Protein AF-A0A2A2UR33-F1 (afdb_monomer)

Structure (mmCIF, N/CA/C/O backbone):
data_AF-A0A2A2UR33-F1
#
_entry.id   AF-A0A2A2UR33-F1
#
loop_
_atom_site.group_PDB
_atom_site.id
_atom_site.type_symbol
_atom_site.label_atom_id
_atom_site.label_alt_id
_atom_site.label_comp_id
_atom_site.label_asym_id
_atom_site.label_entity_id
_atom_site.label_seq_id
_atom_site.pdbx_PDB_ins_code
_atom_site.Cartn_x
_atom_site.Cartn_y
_atom_site.Cartn_z
_atom_site.occupancy
_atom_site.B_iso_or_equiv
_atom_site.auth_seq_id
_atom_site.auth_comp_id
_atom_site.auth_asym_id
_atom_site.auth_atom_id
_atom_site.pdbx_PDB_model_num
ATOM 1 N N . LEU A 1 1 ? 13.670 5.018 -16.958 1.00 80.62 1 LEU A N 1
ATOM 2 C CA . LEU A 1 1 ? 13.514 3.815 -16.107 1.00 80.62 1 LEU A CA 1
ATOM 3 C C . LEU A 1 1 ? 12.288 3.050 -16.593 1.00 80.62 1 LEU A C 1
ATOM 5 O O . LEU A 1 1 ? 11.359 3.692 -17.064 1.00 80.62 1 LEU A O 1
ATOM 9 N N . HIS A 1 2 ? 12.288 1.724 -16.533 1.00 86.56 2 HIS A N 1
ATOM 10 C CA . HIS A 1 2 ? 11.139 0.893 -16.895 1.00 86.56 2 HIS A CA 1
ATOM 11 C C . HIS A 1 2 ? 10.590 0.179 -15.663 1.00 86.56 2 HIS A C 1
ATOM 13 O O . HIS A 1 2 ? 11.334 -0.049 -14.711 1.00 86.56 2 HIS A O 1
ATOM 19 N N . LYS A 1 3 ? 9.293 -0.139 -15.679 1.00 87.12 3 LYS A N 1
ATOM 20 C CA . LYS A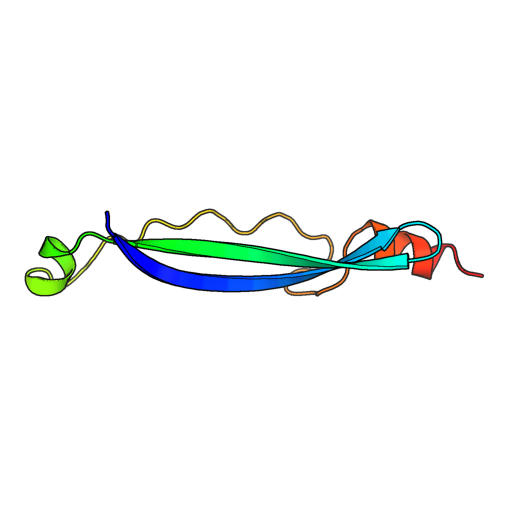 1 3 ? 8.650 -0.932 -14.630 1.00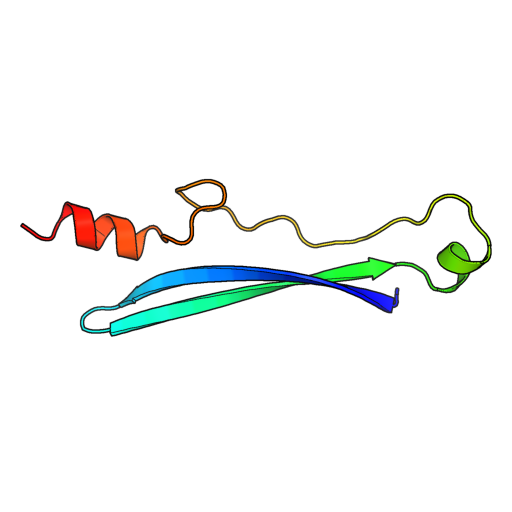 87.12 3 LYS A CA 1
ATOM 21 C C . LYS A 1 3 ? 9.187 -2.363 -14.713 1.00 87.12 3 LYS A C 1
ATOM 23 O O . LYS A 1 3 ? 8.959 -3.022 -15.725 1.00 87.12 3 LYS A O 1
ATOM 28 N N . MET A 1 4 ? 9.892 -2.809 -13.675 1.00 88.94 4 MET A N 1
ATOM 29 C CA . MET A 1 4 ? 10.376 -4.194 -13.562 1.00 88.94 4 MET A CA 1
ATOM 30 C C . MET A 1 4 ? 9.391 -5.079 -12.789 1.00 88.94 4 MET A C 1
ATOM 32 O O . MET A 1 4 ? 9.360 -6.289 -12.959 1.00 88.94 4 MET A O 1
ATOM 36 N N . GLY A 1 5 ? 8.597 -4.467 -11.911 1.00 88.06 5 GLY A N 1
ATOM 37 C CA . GLY A 1 5 ? 7.651 -5.153 -11.042 1.00 88.06 5 GLY A CA 1
ATOM 38 C C . GLY A 1 5 ? 6.926 -4.163 -10.143 1.00 88.06 5 GLY A C 1
ATOM 39 O O . GLY A 1 5 ? 7.081 -2.949 -10.284 1.00 88.06 5 GLY A O 1
ATOM 40 N N . GLU A 1 6 ? 6.139 -4.671 -9.207 1.00 91.94 6 GLU A N 1
ATOM 41 C CA . GLU A 1 6 ? 5.418 -3.866 -8.225 1.00 91.94 6 GLU A CA 1
ATOM 42 C C . GLU A 1 6 ? 5.215 -4.646 -6.931 1.00 91.94 6 GLU A C 1
ATOM 44 O O . GLU A 1 6 ? 5.161 -5.872 -6.951 1.00 91.94 6 GLU A O 1
ATOM 49 N N . ASP A 1 7 ? 5.140 -3.933 -5.808 1.00 89.56 7 ASP A N 1
ATOM 50 C CA . ASP A 1 7 ? 4.601 -4.497 -4.570 1.00 89.56 7 ASP A CA 1
ATOM 51 C C . ASP A 1 7 ? 3.163 -4.020 -4.410 1.00 89.56 7 ASP A C 1
ATOM 53 O O . ASP A 1 7 ? 2.909 -2.813 -4.458 1.00 89.56 7 ASP A O 1
ATOM 57 N N . VAL A 1 8 ? 2.252 -4.957 -4.170 1.00 88.75 8 VAL A N 1
ATOM 58 C CA . VAL A 1 8 ? 0.847 -4.681 -3.869 1.00 88.75 8 VAL A CA 1
ATOM 59 C C . VAL A 1 8 ? 0.612 -4.944 -2.386 1.00 88.75 8 VAL A C 1
ATOM 61 O O . VAL A 1 8 ? 1.118 -5.918 -1.828 1.00 88.75 8 VAL A O 1
ATOM 64 N N . SER A 1 9 ? -0.111 -4.050 -1.718 1.00 87.88 9 SER A N 1
ATOM 65 C CA . SER A 1 9 ? -0.490 -4.227 -0.317 1.00 87.88 9 SER A CA 1
ATOM 66 C C . SER A 1 9 ? -1.888 -3.696 -0.059 1.00 87.88 9 SER A C 1
ATOM 68 O O . SER A 1 9 ? -2.189 -2.556 -0.405 1.00 87.88 9 SER A O 1
ATOM 70 N N . GLU A 1 10 ? -2.711 -4.500 0.596 1.00 88.75 10 GLU A N 1
ATOM 71 C CA . GLU A 1 10 ? -4.092 -4.156 0.914 1.00 88.75 10 GLU A CA 1
ATOM 72 C C . GLU A 1 10 ? -4.210 -3.558 2.319 1.00 88.75 10 GLU A C 1
ATOM 74 O O . GLU A 1 10 ? -3.516 -3.958 3.262 1.00 88.75 10 GLU A O 1
ATOM 79 N N . LYS A 1 11 ? -5.101 -2.577 2.458 1.00 87.69 11 LYS A N 1
ATOM 80 C CA . LYS A 1 11 ? -5.451 -1.927 3.719 1.00 87.69 11 LYS A CA 1
ATOM 81 C C . LYS A 1 11 ? -6.967 -1.837 3.838 1.00 87.69 11 LYS A C 1
ATOM 83 O O . LYS A 1 11 ? -7.638 -1.449 2.895 1.00 87.69 11 LYS A O 1
ATOM 88 N N . LEU A 1 12 ? -7.508 -2.164 5.000 1.00 86.88 12 LEU A N 1
ATOM 89 C CA . LEU A 1 12 ? -8.930 -2.073 5.290 1.00 86.88 12 LEU A CA 1
ATOM 90 C C . LEU A 1 12 ? -9.231 -0.739 5.963 1.00 86.88 12 LEU A C 1
ATOM 92 O O . LEU A 1 12 ? -8.753 -0.472 7.070 1.00 86.88 12 LEU A O 1
ATOM 96 N N . GLU A 1 13 ? -10.024 0.086 5.294 1.00 86.38 13 GLU A N 1
ATOM 97 C CA . GLU A 1 13 ? -10.550 1.348 5.798 1.00 86.38 13 GLU A CA 1
ATOM 98 C C . GLU A 1 13 ? -12.011 1.188 6.201 1.00 86.38 13 GLU A C 1
ATOM 100 O O . GLU A 1 13 ? -12.822 0.621 5.470 1.00 86.38 13 GLU A O 1
ATOM 105 N N . PHE A 1 14 ? -12.349 1.694 7.383 1.00 84.06 14 PHE A N 1
ATOM 106 C CA . PHE A 1 14 ? -13.733 1.793 7.809 1.00 84.06 14 PHE A CA 1
ATOM 107 C C . PHE A 1 14 ? -14.287 3.164 7.422 1.00 84.06 14 PHE A C 1
ATOM 109 O O . PHE A 1 14 ? -13.710 4.199 7.753 1.00 84.06 14 PHE A O 1
ATOM 116 N N . ILE A 1 15 ? -15.415 3.165 6.729 1.00 81.19 15 ILE A N 1
ATOM 117 C CA . ILE A 1 15 ? -16.252 4.336 6.483 1.00 81.19 15 ILE A CA 1
ATOM 118 C C . ILE A 1 15 ? -17.590 4.025 7.158 1.00 81.19 15 ILE A C 1
ATOM 120 O O . ILE A 1 15 ? -18.014 2.873 7.127 1.00 81.19 15 ILE A O 1
ATOM 124 N N . PRO A 1 16 ? -18.281 4.981 7.796 1.00 79.06 16 PRO A N 1
ATOM 125 C CA . PRO A 1 16 ? -19.558 4.687 8.438 1.00 79.06 16 PRO A CA 1
ATOM 126 C C .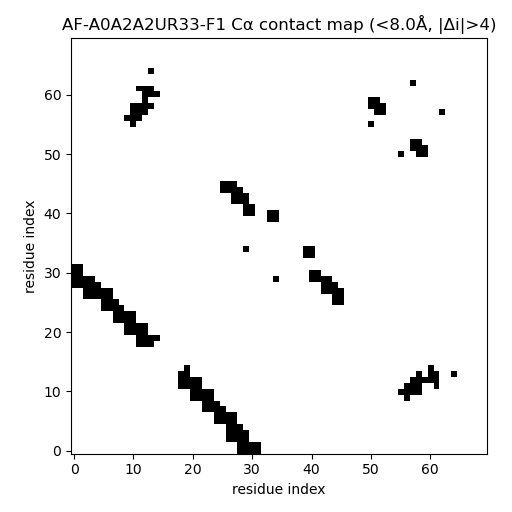 PRO A 1 16 ? -20.501 3.905 7.503 1.00 79.06 16 PRO A C 1
ATOM 128 O O . PRO A 1 16 ? -20.771 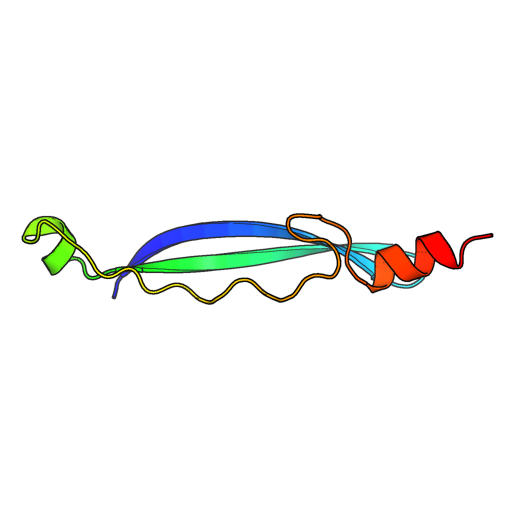4.340 6.385 1.00 79.06 16 PRO A O 1
ATOM 131 N N . ALA A 1 17 ? -20.945 2.731 7.967 1.00 82.00 17 ALA A N 1
ATOM 132 C CA . ALA A 1 17 ? -21.743 1.726 7.246 1.00 82.00 17 ALA A CA 1
ATOM 133 C C . ALA A 1 17 ? -21.045 0.891 6.144 1.00 82.00 17 ALA A C 1
ATOM 135 O O . ALA A 1 17 ? -21.708 0.052 5.535 1.00 82.00 17 ALA A O 1
ATOM 136 N N . GLN A 1 18 ? -19.743 1.059 5.875 1.00 86.06 18 GLN A N 1
ATOM 137 C CA . GLN A 1 18 ? -19.018 0.308 4.835 1.00 86.06 18 GLN A CA 1
ATOM 138 C C . GLN A 1 18 ? -17.553 0.031 5.207 1.00 86.06 18 GLN A C 1
ATOM 140 O O . GLN A 1 18 ? -16.838 0.892 5.708 1.00 86.06 18 GLN A O 1
ATOM 145 N N . VAL A 1 19 ? -17.053 -1.156 4.869 1.00 86.44 19 VAL A N 1
ATOM 146 C CA . VAL A 1 19 ? -15.609 -1.438 4.892 1.00 86.44 19 VAL A CA 1
ATOM 147 C C . VAL A 1 19 ? -15.092 -1.363 3.463 1.00 86.44 19 VAL A C 1
ATOM 149 O O . VAL A 1 19 ? -15.631 -2.022 2.575 1.00 86.44 19 VAL A O 1
ATOM 152 N N . LYS A 1 20 ? -14.054 -0.560 3.235 1.00 88.00 20 LYS A N 1
ATOM 153 C CA . LYS A 1 20 ? -13.377 -0.447 1.943 1.00 88.00 20 LYS A CA 1
ATOM 154 C C . LYS A 1 20 ? -12.000 -1.087 1.999 1.00 88.00 20 LYS A C 1
ATOM 156 O O . LYS A 1 20 ? -11.290 -0.987 2.997 1.00 88.00 20 LYS A O 1
ATOM 161 N N . VAL A 1 21 ? -11.616 -1.708 0.891 1.00 90.62 21 VAL A N 1
ATOM 162 C CA . VAL A 1 21 ? -10.252 -2.182 0.663 1.00 90.62 21 VAL A CA 1
ATOM 163 C C . VAL A 1 21 ? -9.519 -1.108 -0.135 1.00 90.62 21 VAL A C 1
ATOM 165 O O . VAL A 1 21 ? -9.922 -0.767 -1.244 1.00 90.62 21 VAL A O 1
ATOM 168 N N . ILE A 1 22 ? -8.460 -0.553 0.445 1.00 88.44 22 ILE A N 1
ATOM 169 C CA . ILE A 1 22 ? -7.509 0.331 -0.222 1.00 88.44 22 ILE A CA 1
ATOM 170 C C . ILE A 1 22 ? -6.310 -0.510 -0.641 1.00 88.44 22 ILE A C 1
ATOM 172 O O . ILE A 1 22 ? -5.532 -0.974 0.197 1.00 88.44 22 ILE A O 1
ATOM 176 N N . GLU A 1 23 ? -6.134 -0.664 -1.944 1.00 89.69 23 GLU A N 1
ATOM 177 C CA . GLU A 1 23 ? -4.952 -1.295 -2.511 1.00 89.69 23 GLU A CA 1
ATOM 178 C C . GLU A 1 23 ? -3.861 -0.247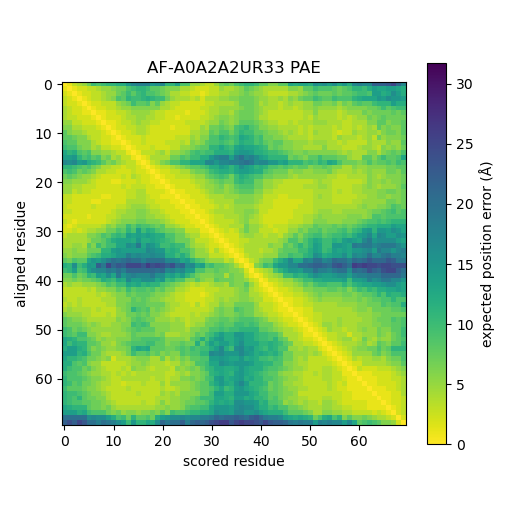 -2.764 1.00 89.69 23 GLU A C 1
ATOM 180 O O . GLU A 1 23 ? -4.049 0.724 -3.496 1.00 89.69 23 GLU A O 1
ATOM 185 N N . HIS A 1 24 ? -2.696 -0.439 -2.151 1.00 89.19 24 HIS A N 1
ATOM 186 C CA . HIS A 1 24 ? -1.508 0.362 -2.416 1.00 89.19 24 HIS A CA 1
ATOM 187 C C . HIS A 1 24 ? -0.574 -0.402 -3.347 1.00 89.19 24 HIS A C 1
ATOM 189 O O . HIS A 1 24 ? 0.066 -1.373 -2.934 1.00 89.19 24 HIS A O 1
ATOM 195 N N . VAL A 1 25 ? -0.450 0.094 -4.576 1.00 90.94 25 VAL A N 1
ATOM 196 C CA . VAL A 1 25 ? 0.473 -0.423 -5.587 1.00 90.94 25 VAL A CA 1
ATOM 197 C C . VAL A 1 25 ? 1.731 0.443 -5.602 1.00 90.94 25 VAL A C 1
ATOM 199 O O . VAL A 1 25 ? 1.665 1.654 -5.815 1.00 90.94 25 VAL A O 1
ATO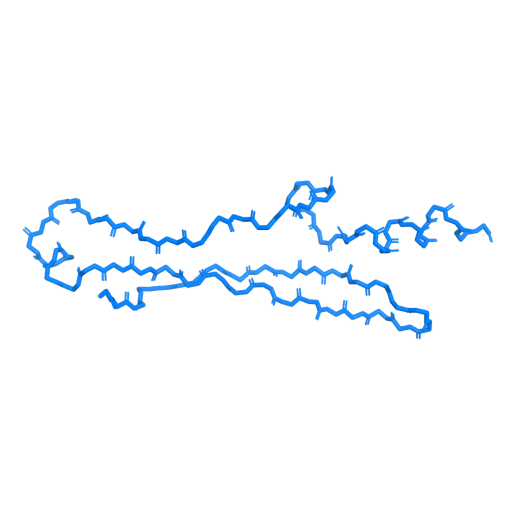M 202 N N . ARG A 1 26 ? 2.901 -0.166 -5.382 1.00 92.31 26 ARG A N 1
ATOM 203 C CA . ARG A 1 26 ? 4.209 0.510 -5.425 1.00 92.31 26 ARG A CA 1
ATOM 204 C C . ARG A 1 26 ? 5.084 -0.058 -6.546 1.00 92.31 26 ARG A C 1
ATOM 206 O O . ARG A 1 26 ? 5.818 -1.026 -6.306 1.00 92.31 26 ARG A O 1
ATOM 213 N N . PRO A 1 27 ? 5.067 0.548 -7.746 1.00 91.44 27 PRO A N 1
ATOM 214 C CA . PRO A 1 27 ? 5.894 0.110 -8.863 1.00 91.44 27 PRO A CA 1
ATOM 215 C C . PRO A 1 27 ? 7.392 0.252 -8.566 1.00 91.44 27 PRO A C 1
ATOM 217 O O . PRO A 1 27 ? 7.843 1.254 -8.005 1.00 91.44 27 PRO A O 1
ATOM 220 N N . LYS A 1 28 ? 8.161 -0.755 -8.974 1.00 92.12 28 LYS A N 1
ATOM 221 C CA . LYS A 1 28 ? 9.624 -0.791 -8.943 1.00 92.12 28 LYS A CA 1
ATOM 222 C C . LYS A 1 28 ? 10.149 -0.452 -10.332 1.00 92.12 28 LYS A C 1
ATOM 224 O O . LYS A 1 28 ? 9.770 -1.084 -11.321 1.00 92.12 28 LYS A O 1
ATOM 229 N N . TYR A 1 29 ? 11.033 0.534 -10.393 1.00 90.00 29 TYR A N 1
ATOM 230 C CA . TYR A 1 29 ? 11.606 1.044 -11.627 1.00 90.00 29 TYR A CA 1
ATOM 231 C C . TYR A 1 29 ? 13.108 0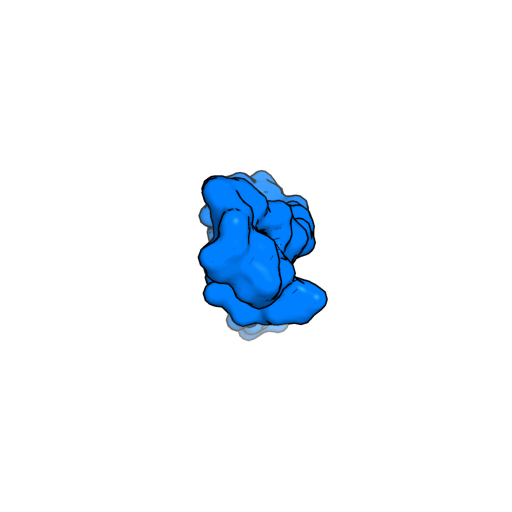.791 -11.689 1.00 90.00 29 TYR A C 1
ATOM 233 O O . TYR A 1 29 ? 13.825 1.059 -10.730 1.00 90.00 29 TYR A O 1
ATOM 241 N N . SER A 1 30 ? 13.594 0.353 -12.843 1.00 89.38 30 SER A N 1
ATOM 242 C CA . SER A 1 30 ? 15.012 0.057 -13.078 1.00 89.38 30 SER A CA 1
ATOM 243 C C . SER A 1 30 ? 15.448 0.495 -14.481 1.00 89.38 30 SER A C 1
ATOM 245 O O . SER A 1 30 ? 14.630 0.841 -15.345 1.00 89.38 30 SER A O 1
ATOM 247 N N . CYS A 1 31 ? 16.752 0.533 -14.751 1.00 86.88 31 CYS A N 1
ATOM 248 C CA . CYS A 1 31 ? 17.273 0.825 -16.087 1.00 86.88 31 CYS A CA 1
ATOM 249 C C . CYS A 1 31 ? 17.428 -0.464 -16.914 1.00 86.88 31 CYS A C 1
ATOM 251 O O . CYS A 1 31 ? 18.181 -1.351 -16.526 1.00 86.88 31 CYS A O 1
ATOM 253 N N . ARG A 1 32 ? 16.786 -0.535 -18.094 1.00 84.25 32 ARG A N 1
ATOM 254 C CA . ARG A 1 32 ? 16.859 -1.700 -19.009 1.00 84.25 32 ARG A CA 1
ATOM 255 C C . ARG A 1 32 ? 18.274 -2.023 -19.483 1.00 84.25 32 ARG A C 1
ATOM 257 O O . ARG A 1 32 ? 18.573 -3.173 -19.778 1.00 84.25 32 ARG A O 1
ATOM 264 N N . HIS A 1 33 ? 19.113 -1.000 -19.641 1.00 82.56 33 HIS A N 1
ATOM 265 C CA . HIS A 1 33 ? 20.491 -1.185 -20.084 1.00 82.56 33 HIS A CA 1
ATOM 266 C C . HIS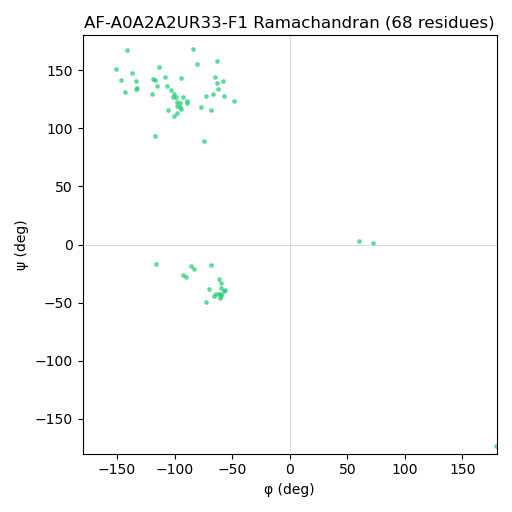 A 1 33 ? 21.326 -1.795 -18.954 1.00 82.56 33 HIS A C 1
ATOM 268 O O . HIS A 1 33 ? 21.944 -2.832 -19.154 1.00 82.56 33 HIS A O 1
ATOM 274 N N . CYS A 1 34 ? 21.238 -1.216 -17.753 1.00 81.62 34 CYS A N 1
ATOM 275 C CA . CYS A 1 34 ? 21.933 -1.688 -16.557 1.00 81.62 34 CYS A CA 1
ATOM 276 C C . CYS A 1 34 ? 21.556 -3.127 -16.180 1.00 81.62 34 CYS A C 1
ATOM 278 O O . CYS A 1 34 ? 22.429 -3.889 -15.792 1.00 81.62 34 CYS A O 1
ATOM 280 N N . GLU A 1 35 ? 20.294 -3.536 -16.347 1.00 78.50 35 GLU A N 1
ATOM 281 C CA . GLU A 1 35 ? 19.880 -4.933 -16.121 1.00 78.50 35 GLU A CA 1
ATOM 282 C C . GLU A 1 35 ? 20.570 -5.946 -17.031 1.00 78.50 35 GLU A C 1
ATOM 284 O O . GLU A 1 35 ? 20.750 -7.094 -16.639 1.00 78.50 35 GLU 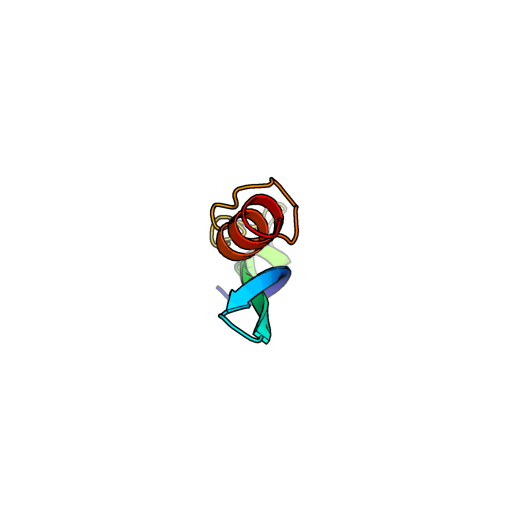A O 1
ATOM 289 N N . LYS A 1 36 ? 20.948 -5.538 -18.245 1.00 77.19 36 LYS A N 1
ATOM 290 C CA . LYS A 1 36 ? 21.589 -6.427 -19.219 1.00 77.19 36 LYS A CA 1
ATOM 291 C C . LYS A 1 36 ? 23.110 -6.431 -19.113 1.00 77.19 36 LYS A C 1
ATOM 293 O O . LYS A 1 36 ? 23.727 -7.416 -19.502 1.00 77.19 36 LYS A O 1
ATOM 298 N N . THR A 1 37 ? 23.712 -5.334 -18.653 1.00 75.94 37 THR A N 1
ATOM 299 C CA . THR A 1 37 ? 25.168 -5.123 -18.717 1.00 75.94 37 THR A CA 1
ATOM 300 C C . THR A 1 37 ? 25.858 -5.030 -17.361 1.00 75.94 37 THR A C 1
ATOM 302 O O . THR A 1 37 ? 27.078 -5.166 -17.313 1.00 75.94 37 THR A O 1
ATOM 305 N N . GLN A 1 38 ? 25.135 -4.803 -16.259 1.00 72.19 38 GLN A N 1
ATOM 306 C CA . GLN A 1 38 ? 25.736 -4.554 -14.946 1.00 72.19 38 GLN A CA 1
ATOM 307 C C . GLN A 1 38 ? 25.343 -5.612 -13.910 1.00 72.19 38 GLN A C 1
ATOM 309 O O . GLN A 1 38 ? 24.198 -6.042 -13.826 1.00 72.19 38 GLN A O 1
ATOM 314 N N . THR A 1 39 ? 26.293 -5.968 -13.040 1.00 67.44 39 THR A N 1
ATOM 315 C CA . THR A 1 39 ? 26.084 -6.890 -11.906 1.00 67.44 39 THR A CA 1
ATOM 316 C C . THR A 1 39 ? 25.178 -6.299 -10.814 1.00 67.44 39 THR A C 1
ATOM 318 O O . THR A 1 39 ? 24.666 -7.029 -9.970 1.00 67.44 39 THR A O 1
ATOM 321 N N . ARG A 1 40 ? 24.985 -4.970 -10.797 1.00 70.69 40 ARG A N 1
ATOM 322 C CA . ARG A 1 40 ? 24.089 -4.254 -9.875 1.00 70.69 40 ARG A CA 1
ATOM 323 C C . ARG A 1 40 ? 23.233 -3.253 -10.636 1.00 70.69 40 ARG A C 1
ATOM 325 O O . ARG A 1 40 ? 23.747 -2.462 -11.421 1.00 70.69 40 ARG A O 1
ATOM 332 N N . VAL A 1 41 ? 21.941 -3.259 -10.333 1.00 79.12 41 VAL A N 1
ATOM 333 C CA . VAL A 1 41 ? 20.938 -2.377 -10.929 1.00 79.12 41 VAL A CA 1
ATOM 334 C C . VAL A 1 41 ? 20.312 -1.558 -9.816 1.00 79.12 41 VAL A C 1
ATOM 336 O O . VAL A 1 41 ? 19.882 -2.105 -8.802 1.00 79.12 41 VAL A O 1
ATOM 339 N N . GLU A 1 42 ? 20.259 -0.243 -9.994 1.00 82.81 42 GLU A N 1
ATOM 340 C CA . GLU A 1 42 ? 19.572 0.621 -9.044 1.00 82.81 42 GLU A CA 1
ATOM 341 C C . GLU A 1 42 ? 18.055 0.529 -9.258 1.00 82.81 42 GLU A C 1
ATOM 343 O O . GLU A 1 42 ? 17.539 0.861 -10.330 1.00 82.81 42 GLU A O 1
ATOM 348 N N . ILE A 1 43 ? 17.346 0.063 -8.228 1.00 86.88 43 ILE A N 1
ATOM 349 C CA . ILE A 1 43 ? 15.887 -0.040 -8.217 1.00 86.88 43 ILE A CA 1
ATOM 350 C C . ILE A 1 43 ? 15.333 1.179 -7.485 1.00 86.88 43 ILE A C 1
ATOM 352 O O . ILE A 1 43 ? 15.593 1.384 -6.300 1.00 86.88 43 ILE A O 1
ATOM 356 N N . LYS A 1 44 ? 14.536 1.982 -8.185 1.00 88.81 44 LYS A N 1
ATOM 357 C CA . LYS A 1 44 ? 13.781 3.093 -7.607 1.00 88.81 44 LYS A CA 1
ATOM 358 C C . LYS A 1 44 ? 12.366 2.618 -7.284 1.00 88.81 44 LYS A C 1
ATOM 360 O O . LYS A 1 44 ? 11.637 2.183 -8.173 1.00 88.81 44 LYS A O 1
ATOM 365 N N . GLN A 1 45 ? 11.971 2.717 -6.021 1.00 90.06 45 GLN A N 1
ATOM 366 C CA . GLN A 1 45 ? 10.614 2.433 -5.554 1.00 90.06 45 GLN A CA 1
ATOM 367 C C . GLN A 1 45 ? 10.184 3.517 -4.560 1.00 90.06 45 GLN A C 1
ATOM 369 O O . GLN A 1 45 ? 11.018 4.048 -3.826 1.00 90.06 45 GLN A O 1
ATOM 374 N N . ALA A 1 46 ? 8.889 3.840 -4.529 1.00 88.56 46 ALA A N 1
ATOM 375 C CA . ALA A 1 46 ? 8.326 4.703 -3.495 1.00 88.56 46 ALA A CA 1
ATOM 376 C C . ALA A 1 46 ? 8.425 4.039 -2.102 1.00 88.56 46 ALA A C 1
ATOM 378 O O . ALA A 1 46 ? 8.258 2.815 -2.002 1.00 88.56 46 ALA A O 1
ATOM 379 N N . PRO A 1 47 ? 8.667 4.818 -1.030 1.00 85.81 47 PRO A N 1
ATOM 380 C CA . PRO A 1 47 ? 8.692 4.291 0.329 1.00 85.81 47 PRO A CA 1
ATOM 381 C C . PRO A 1 47 ? 7.325 3.727 0.734 1.00 85.81 47 PRO A C 1
ATOM 383 O O . PRO A 1 47 ? 6.285 4.074 0.171 1.00 85.81 47 PRO A O 1
ATOM 386 N N . VAL A 1 48 ? 7.331 2.833 1.722 1.00 85.31 48 VAL A N 1
ATOM 387 C CA . VAL A 1 48 ? 6.099 2.254 2.269 1.00 85.31 48 VAL A CA 1
ATOM 388 C C . VAL A 1 48 ? 5.302 3.357 2.980 1.00 85.31 48 VAL A C 1
ATOM 390 O O . VAL A 1 48 ? 5.881 4.050 3.820 1.00 85.31 48 VAL A O 1
ATOM 393 N N . PRO A 1 49 ? 3.998 3.524 2.688 1.00 82.44 49 PRO A N 1
ATOM 394 C CA . PRO A 1 49 ? 3.153 4.455 3.425 1.00 82.44 49 PRO A CA 1
ATOM 395 C C . PRO A 1 49 ? 3.129 4.111 4.922 1.00 82.44 49 PRO A C 1
ATOM 397 O O . PRO A 1 49 ? 3.082 2.925 5.270 1.00 82.44 49 PRO A O 1
ATOM 400 N N . PRO A 1 50 ? 3.141 5.109 5.821 1.00 80.81 50 PRO A N 1
ATOM 401 C CA . PRO A 1 50 ? 3.070 4.857 7.253 1.00 80.81 50 PRO A CA 1
ATOM 402 C C . PRO A 1 50 ? 1.744 4.172 7.603 1.00 80.81 50 PRO A C 1
ATOM 404 O O . PRO A 1 50 ? 0.677 4.589 7.154 1.00 80.81 50 PRO A O 1
ATOM 407 N N . SER A 1 51 ? 1.803 3.114 8.414 1.00 82.88 51 SER A N 1
ATOM 408 C CA . SER A 1 51 ? 0.613 2.406 8.892 1.00 82.88 51 SER A CA 1
ATOM 409 C C . SER A 1 51 ? 0.689 2.132 10.395 1.00 82.88 51 SER A C 1
ATOM 411 O O . SER A 1 51 ? 1.765 1.744 10.852 1.00 82.88 51 SER A O 1
ATOM 413 N N . PRO A 1 52 ? -0.427 2.249 11.147 1.00 82.56 52 PRO A N 1
ATOM 414 C CA . PRO A 1 52 ? -0.436 2.072 12.604 1.00 82.56 52 PRO A CA 1
ATOM 415 C C . PRO A 1 52 ? 0.089 0.708 13.059 1.00 82.56 52 PRO A C 1
ATOM 417 O O . PRO A 1 52 ? 0.827 0.617 14.032 1.00 82.56 52 PRO A O 1
ATOM 420 N N . VAL A 1 53 ? -0.264 -0.350 12.323 1.00 82.00 53 VAL A N 1
ATOM 421 C CA . VAL A 1 53 ? 0.269 -1.698 12.533 1.00 82.00 53 VAL A CA 1
ATOM 422 C C . VAL A 1 53 ? 1.260 -2.006 11.409 1.00 82.00 53 VAL A C 1
ATOM 424 O O . VAL A 1 53 ? 0.848 -2.082 10.243 1.00 82.00 53 VAL A O 1
ATOM 427 N N . PRO A 1 54 ? 2.558 -2.194 11.709 1.00 76.12 54 PRO A N 1
ATOM 428 C CA . PRO A 1 54 ? 3.548 -2.592 10.714 1.00 76.12 54 PRO A CA 1
ATOM 429 C C . PRO A 1 54 ? 3.135 -3.903 10.041 1.00 76.12 54 PRO A C 1
ATOM 431 O O . PRO A 1 54 ? 2.837 -4.880 10.721 1.00 76.12 54 PRO A O 1
ATOM 434 N N . LYS A 1 55 ? 3.100 -3.924 8.702 1.00 76.06 55 LYS A N 1
ATOM 435 C CA . LYS A 1 55 ? 2.637 -5.066 7.880 1.00 76.06 55 LYS A CA 1
ATOM 436 C C . LYS A 1 55 ? 1.176 -5.504 8.109 1.00 76.06 55 LYS A C 1
ATOM 438 O O . LYS A 1 55 ? 0.741 -6.462 7.482 1.00 76.06 55 LYS A O 1
ATOM 443 N N . GLY A 1 56 ? 0.410 -4.813 8.954 1.00 79.75 56 GLY A N 1
ATOM 444 C CA . GLY A 1 56 ? -0.998 -5.120 9.199 1.00 79.75 56 GLY A CA 1
ATOM 445 C C . GLY A 1 56 ? -1.914 -4.562 8.112 1.00 79.75 56 GLY A C 1
ATOM 446 O O . GLY A 1 56 ? -1.580 -3.574 7.456 1.00 79.75 56 GLY A O 1
ATOM 447 N N . ILE A 1 57 ? -3.088 -5.169 7.948 1.00 84.12 57 ILE A N 1
ATOM 448 C CA . ILE A 1 57 ? -4.123 -4.697 7.014 1.00 84.12 57 ILE A CA 1
ATOM 449 C C . ILE A 1 57 ? -4.991 -3.584 7.614 1.00 84.12 57 ILE A C 1
ATOM 451 O O . ILE A 1 57 ? -5.598 -2.818 6.880 1.00 84.12 57 ILE A O 1
ATOM 455 N N . ALA A 1 58 ? -5.047 -3.453 8.939 1.00 82.44 58 ALA A N 1
ATOM 456 C CA . ALA A 1 58 ? -5.912 -2.477 9.594 1.00 82.44 58 ALA A CA 1
ATOM 457 C C . ALA A 1 58 ? -5.391 -1.037 9.431 1.00 82.44 58 ALA A C 1
ATOM 459 O O . ALA A 1 58 ? -4.235 -0.733 9.745 1.00 82.44 58 ALA A O 1
ATOM 460 N N . THR A 1 59 ? -6.261 -0.141 8.963 1.00 85.56 59 THR A N 1
ATOM 461 C CA . THR A 1 59 ? -6.026 1.310 9.007 1.00 85.56 59 THR A CA 1
ATOM 462 C C . THR A 1 59 ? -6.435 1.893 10.357 1.00 85.56 59 THR A C 1
ATOM 464 O O . THR A 1 59 ? -7.123 1.248 11.150 1.00 85.56 59 THR A O 1
ATOM 467 N N . ALA A 1 60 ? -6.044 3.145 10.608 1.00 85.88 60 ALA A N 1
ATOM 468 C CA . ALA A 1 60 ? -6.426 3.864 11.821 1.00 85.88 60 ALA A CA 1
ATOM 469 C C . ALA A 1 60 ? -7.952 3.929 12.004 1.00 85.88 60 ALA A C 1
ATOM 471 O O . ALA A 1 60 ? -8.422 3.726 13.116 1.00 85.88 60 ALA A O 1
ATOM 472 N N . SER A 1 61 ? -8.709 4.128 10.916 1.00 84.19 61 SER A N 1
ATOM 473 C CA . SER A 1 61 ? -10.175 4.200 10.965 1.00 84.19 61 SER A CA 1
ATOM 474 C C . SER A 1 61 ? -10.812 2.878 11.413 1.00 84.19 61 SER A C 1
ATOM 476 O O . SER A 1 61 ? -11.709 2.845 12.258 1.00 84.19 61 SER A O 1
ATOM 478 N N . LEU A 1 62 ? -10.300 1.755 10.899 1.00 85.31 62 LEU A N 1
ATOM 479 C CA . LEU A 1 62 ? -10.780 0.435 11.305 1.00 85.31 62 LEU A CA 1
ATOM 480 C C . LEU A 1 62 ? -10.452 0.162 12.777 1.00 85.31 62 LEU A C 1
ATOM 482 O O . LEU A 1 62 ? -11.314 -0.294 13.524 1.00 85.31 62 LEU A O 1
ATOM 486 N N . LEU A 1 63 ? -9.232 0.488 13.211 1.00 85.94 63 LEU A N 1
ATOM 487 C CA . LEU A 1 63 ? -8.840 0.342 14.613 1.00 85.94 63 LEU A CA 1
ATOM 488 C C . LEU A 1 63 ? -9.694 1.213 15.537 1.00 85.94 63 LEU A C 1
ATOM 490 O O . LEU A 1 63 ? -10.139 0.718 16.569 1.00 85.94 63 LEU A O 1
ATOM 494 N N . SER A 1 64 ? -9.972 2.469 15.164 1.00 86.81 64 SER A N 1
ATOM 495 C CA . SER A 1 64 ? -10.854 3.328 15.957 1.00 86.81 64 SER A CA 1
ATOM 496 C C . SER A 1 64 ? -12.242 2.723 16.090 1.00 86.81 64 SER A C 1
ATOM 498 O O . SER A 1 64 ? -12.731 2.650 17.209 1.00 86.81 64 SER A O 1
ATOM 500 N N . GLN A 1 65 ? -12.822 2.200 15.002 1.00 86.38 65 GLN A N 1
ATOM 501 C CA . GLN A 1 65 ? -14.134 1.560 15.056 1.00 86.38 65 GLN A CA 1
ATOM 502 C C . GLN A 1 65 ? -14.141 0.359 16.004 1.00 86.38 65 GLN A C 1
ATOM 504 O O . GLN A 1 65 ? -15.054 0.250 16.812 1.00 86.38 65 GLN A O 1
ATOM 509 N N . ILE A 1 66 ? -13.137 -0.525 15.944 1.00 86.38 66 ILE A N 1
ATOM 510 C CA . ILE A 1 66 ? -13.053 -1.684 16.851 1.00 86.38 66 ILE A CA 1
ATOM 511 C C . ILE A 1 66 ? -12.980 -1.231 18.313 1.00 86.38 66 ILE A C 1
ATOM 513 O O . ILE A 1 66 ? -13.641 -1.814 19.164 1.00 86.38 66 ILE A O 1
ATOM 517 N N . ILE A 1 67 ? -12.193 -0.193 18.605 1.00 88.94 67 ILE A N 1
ATOM 518 C CA . ILE A 1 67 ? -12.013 0.312 19.972 1.00 88.94 67 ILE A CA 1
ATOM 519 C C . ILE A 1 67 ? -13.288 0.998 20.487 1.00 88.94 67 ILE A C 1
ATOM 521 O O . ILE A 1 67 ? -13.622 0.864 21.662 1.00 88.94 67 ILE A O 1
ATOM 525 N N . THR A 1 68 ? -13.999 1.741 19.633 1.00 87.62 68 THR A N 1
ATOM 526 C CA . THR A 1 68 ? -15.213 2.482 20.016 1.00 87.62 68 THR A CA 1
ATOM 527 C C . THR A 1 68 ? -16.487 1.648 19.961 1.00 87.62 68 THR A C 1
ATOM 529 O O . THR A 1 68 ? -17.494 2.044 20.544 1.00 87.62 68 THR A O 1
ATOM 532 N N . SER A 1 69 ? -16.471 0.525 19.243 1.00 76.88 69 SER A N 1
ATOM 533 C CA . SER A 1 69 ? -17.604 -0.389 19.129 1.00 76.88 69 SER A CA 1
ATOM 534 C C . SER A 1 69 ? -17.733 -1.180 20.429 1.00 76.88 69 SER A C 1
ATOM 536 O O . SER A 1 69 ? -17.122 -2.234 20.589 1.00 76.88 69 SER A O 1
ATOM 538 N N . LYS A 1 70 ? -18.501 -0.629 21.369 1.00 53.19 70 LYS A N 1
ATOM 539 C CA . LYS A 1 70 ? -18.888 -1.286 22.618 1.00 53.19 70 LYS A CA 1
ATOM 540 C C . LYS A 1 70 ? -20.194 -2.053 22.451 1.00 53.19 70 LYS A C 1
ATOM 542 O O . LYS A 1 70 ? -21.087 -1.522 21.756 1.00 53.19 70 LYS A O 1
#

Radius of gyration: 17.61 Å; Cα contacts (8 Å, |Δi|>4): 103; chains: 1; bounding box: 48×12×43 Å

Foldseek 3Di:
DDFPDWDWDWAWADDVPDIDIDIDIKTWDWDPVCVVPHPDIDIDIDDDPDAPDVSDRYHPRNVVCVVPVD

Sequence (70 aa):
LHKMGEDVSEKLEFIPAQVKVIEHVRPKYSCRHCEKTQTRVEIKQAPVPPSPVPKGIATASLLSQIITSK

pLDDT: mean 84.24, std 6.37, range [53.19, 92.31]

Solvent-accessible surface area (backbone atoms only — not comparable to full-atom values): 4345 Å² total; per-residue (Å²): 114,43,80,79,49,65,50,77,47,63,31,38,38,50,48,97,98,45,80,43,80,46,76,48,76,40,57,30,29,28,48,74,65,39,66,75,77,41,100,69,65,72,71,51,59,72,78,82,79,91,57,88,40,83,95,48,43,55,31,66,53,32,51,49,48,61,73,69,62,122

Nearest PDB structures (foldseek):
  8tv0-assembly1_E  TM=4.125E-01  e=7.476E+00  Xenorhabdus nematophila
  4geu-assembly2_D-2  TM=2.782E-01  e=7.476E+00  Caenorhabditis elegans

Secondary structure (DSSP, 8-state):
-EEEEEEEEEEEEEETTEEEEEEEEEEEEE-HHHHHH-S--PPEEPPPPP-SSTT-SB-HHHHHHHHH--

Mean predicted aligned error: 6.98 Å